Protein AF-W9QYZ2-F1 (afdb_monomer_lite)

Foldseek 3Di:
DPVVVVVVVVVVVVVVVVVLVLLCVVVVHDSVVCVVVVVPDDPVRVVVSVVVSCVVVVVVVDDDDPVRVVVVVVVVVVVVVVVVPDDDDDPDDDPVVCVVVVPDDDD

Structure (mmCIF, N/CA/C/O backbone):
data_AF-W9QYZ2-F1
#
_entry.id   AF-W9QYZ2-F1
#
loop_
_atom_site.group_PDB
_atom_site.id
_atom_site.type_symbol
_atom_site.label_atom_id
_atom_site.label_alt_id
_atom_site.label_comp_id
_atom_site.label_asym_id
_atom_site.label_entity_id
_atom_site.label_seq_id
_atom_site.pdbx_PDB_ins_code
_atom_site.Cartn_x
_atom_site.Cartn_y
_atom_site.Cartn_z
_atom_site.occupancy
_atom_site.B_iso_or_equiv
_atom_site.auth_seq_id
_atom_site.auth_comp_id
_atom_site.auth_asym_id
_atom_site.auth_atom_id
_atom_site.pdbx_PDB_model_num
ATOM 1 N N . MET A 1 1 ? 31.225 6.766 -5.931 1.00 51.69 1 MET A N 1
ATOM 2 C CA . MET A 1 1 ? 29.950 6.746 -5.178 1.00 51.69 1 MET A CA 1
ATOM 3 C C . MET A 1 1 ? 29.052 5.735 -5.871 1.00 51.69 1 MET A C 1
ATOM 5 O O . MET A 1 1 ? 29.032 5.736 -7.092 1.00 51.69 1 MET A O 1
ATOM 9 N N . ASN A 1 2 ? 28.439 4.798 -5.150 1.00 64.38 2 ASN A N 1
ATOM 10 C CA . ASN A 1 2 ? 27.747 3.664 -5.770 1.00 64.38 2 ASN A CA 1
ATOM 11 C C . ASN A 1 2 ? 26.336 4.098 -6.209 1.00 64.38 2 ASN A C 1
ATOM 13 O O . ASN A 1 2 ? 25.378 3.934 -5.458 1.00 64.38 2 ASN A O 1
ATOM 17 N N . THR A 1 3 ? 26.235 4.735 -7.380 1.00 74.62 3 THR A N 1
ATOM 18 C CA . THR A 1 3 ? 25.009 5.351 -7.929 1.00 74.62 3 THR A CA 1
ATOM 19 C C . THR A 1 3 ? 23.814 4.396 -7.905 1.00 74.62 3 THR A C 1
ATOM 21 O O . THR A 1 3 ? 22.721 4.791 -7.513 1.00 74.62 3 THR A O 1
ATOM 24 N N . LEU A 1 4 ? 24.051 3.107 -8.163 1.00 75.88 4 LEU A N 1
ATOM 25 C CA . LEU A 1 4 ? 23.030 2.057 -8.099 1.00 75.88 4 LEU A CA 1
ATOM 26 C C . LEU A 1 4 ? 22.399 1.900 -6.708 1.00 75.88 4 LEU A C 1
ATOM 28 O O . LEU A 1 4 ? 21.215 1.596 -6.600 1.00 75.88 4 LEU A O 1
ATOM 32 N N . LEU A 1 5 ? 23.166 2.090 -5.628 1.00 76.06 5 LEU A N 1
ATOM 33 C CA . LEU A 1 5 ? 22.624 2.035 -4.266 1.00 76.06 5 LEU A CA 1
ATOM 34 C C . LEU A 1 5 ? 21.745 3.252 -3.962 1.00 76.06 5 LEU A C 1
ATOM 36 O O . LEU A 1 5 ? 20.732 3.112 -3.281 1.00 76.06 5 LEU A O 1
ATOM 40 N N . VAL A 1 6 ? 22.115 4.426 -4.478 1.00 81.19 6 VAL A N 1
ATOM 41 C CA . VAL A 1 6 ? 21.352 5.668 -4.286 1.00 81.19 6 VAL A CA 1
ATOM 42 C C . VAL A 1 6 ? 20.022 5.594 -5.033 1.00 81.19 6 VAL A C 1
ATOM 44 O O . VAL A 1 6 ? 18.974 5.785 -4.423 1.00 81.19 6 VAL A O 1
ATOM 47 N N . GLU A 1 7 ? 20.051 5.217 -6.312 1.00 76.75 7 GLU A N 1
ATOM 48 C CA . GLU A 1 7 ? 18.848 5.054 -7.139 1.00 76.75 7 GLU A CA 1
ATOM 49 C C . GLU A 1 7 ? 17.904 3.990 -6.571 1.00 76.75 7 GLU A C 1
ATOM 51 O O . GLU A 1 7 ? 16.690 4.187 -6.513 1.00 76.75 7 GLU A O 1
ATOM 56 N N . ARG A 1 8 ? 18.459 2.868 -6.091 1.00 78.12 8 ARG A N 1
ATOM 57 C CA . ARG A 1 8 ? 17.679 1.825 -5.419 1.00 78.12 8 ARG A CA 1
ATOM 58 C C . ARG A 1 8 ? 16.975 2.370 -4.182 1.00 78.12 8 ARG A C 1
ATOM 60 O O . ARG A 1 8 ? 15.793 2.100 -3.999 1.00 78.12 8 ARG A O 1
ATOM 67 N N . ASN A 1 9 ? 17.684 3.106 -3.329 1.00 80.62 9 ASN A N 1
ATOM 68 C CA . ASN A 1 9 ? 17.096 3.662 -2.113 1.00 80.62 9 ASN A CA 1
ATOM 69 C C . ASN A 1 9 ? 15.987 4.665 -2.437 1.00 80.62 9 ASN A C 1
ATOM 71 O O . ASN A 1 9 ? 14.925 4.600 -1.826 1.00 80.62 9 ASN A O 1
ATOM 75 N N . GLU A 1 10 ? 16.192 5.528 -3.432 1.00 87.31 10 GLU A N 1
ATOM 76 C CA . GLU A 1 10 ? 15.172 6.478 -3.882 1.00 87.31 10 GLU A CA 1
ATOM 77 C C . GLU A 1 10 ? 13.929 5.766 -4.437 1.00 87.31 10 GLU A C 1
ATOM 79 O O . GLU A 1 10 ? 12.798 6.135 -4.114 1.00 87.31 10 GLU A O 1
ATOM 84 N N . ALA A 1 11 ? 14.118 4.709 -5.231 1.00 84.75 11 ALA A N 1
ATOM 85 C CA . ALA A 1 11 ? 13.015 3.887 -5.718 1.00 84.75 11 ALA A CA 1
ATOM 86 C C . ALA A 1 11 ? 12.254 3.217 -4.562 1.00 84.75 11 ALA A C 1
ATOM 88 O O . ALA A 1 11 ? 11.023 3.182 -4.571 1.00 84.75 11 ALA A O 1
ATOM 89 N N . MET A 1 12 ? 12.971 2.730 -3.545 1.00 85.25 12 MET A N 1
ATOM 90 C CA . MET A 1 12 ? 12.360 2.129 -2.361 1.00 85.25 12 MET A CA 1
ATOM 91 C C . MET A 1 12 ? 11.578 3.152 -1.526 1.00 85.25 12 MET A C 1
ATOM 93 O O . MET A 1 12 ? 10.481 2.821 -1.082 1.00 85.25 12 MET A O 1
ATOM 97 N N . GLU A 1 13 ? 12.069 4.382 -1.344 1.00 89.75 13 GLU A N 1
ATOM 98 C CA . GLU A 1 13 ? 11.296 5.438 -0.663 1.00 89.75 13 GLU A CA 1
ATOM 99 C C . GLU A 1 13 ? 10.001 5.753 -1.413 1.00 89.75 13 GLU A C 1
ATOM 101 O O . GLU A 1 13 ? 8.916 5.660 -0.843 1.00 89.75 13 GLU A O 1
ATOM 106 N N . LYS A 1 14 ? 10.085 5.988 -2.729 1.00 89.38 14 LYS A N 1
ATOM 107 C CA . LYS A 1 14 ? 8.896 6.239 -3.561 1.00 89.38 14 LYS A CA 1
ATOM 108 C C . LYS A 1 14 ? 7.901 5.080 -3.504 1.00 89.38 14 LYS A C 1
ATOM 110 O O . LYS A 1 14 ? 6.692 5.303 -3.532 1.00 89.38 14 LYS A O 1
ATOM 115 N N . SER A 1 15 ? 8.396 3.844 -3.416 1.00 88.06 15 SER A N 1
ATOM 116 C CA . SER A 1 15 ? 7.537 2.667 -3.266 1.00 88.06 15 SER A CA 1
ATOM 117 C C . SER A 1 15 ? 6.807 2.641 -1.918 1.00 88.06 15 SER A C 1
ATOM 119 O O . SER A 1 15 ? 5.623 2.316 -1.889 1.00 88.06 15 SER A O 1
ATOM 121 N N . ARG A 1 16 ? 7.467 3.041 -0.818 1.00 92.25 16 ARG A N 1
ATOM 122 C CA . ARG A 1 16 ? 6.844 3.147 0.512 1.00 92.25 16 ARG A CA 1
ATOM 123 C C . ARG A 1 16 ? 5.763 4.219 0.542 1.00 92.25 16 ARG A C 1
ATOM 125 O O . ARG A 1 16 ? 4.671 3.950 1.037 1.00 92.25 16 ARG A O 1
ATOM 132 N N . ASP A 1 17 ? 6.044 5.388 -0.027 1.00 93.19 17 ASP A N 1
ATOM 133 C CA . ASP A 1 17 ? 5.085 6.494 -0.100 1.00 93.19 17 ASP A CA 1
ATOM 134 C C . ASP A 1 17 ? 3.838 6.103 -0.900 1.00 93.19 17 ASP A C 1
ATOM 136 O O . ASP A 1 17 ? 2.709 6.349 -0.471 1.00 93.19 17 ASP A O 1
ATOM 140 N N . LEU A 1 18 ? 4.035 5.443 -2.047 1.00 91.19 18 LEU A N 1
ATOM 141 C CA . LEU A 1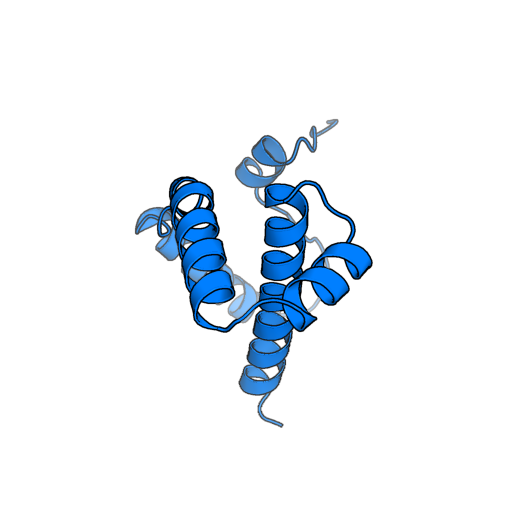 18 ? 2.938 4.940 -2.870 1.00 91.19 18 LEU A CA 1
ATOM 142 C C . LEU A 1 18 ? 2.097 3.918 -2.103 1.00 91.19 18 LEU A C 1
ATOM 144 O O . LEU A 1 18 ? 0.878 4.057 -2.065 1.00 91.19 18 LEU A O 1
ATOM 148 N N . LEU A 1 19 ? 2.732 2.931 -1.464 1.00 91.44 19 LEU A N 1
ATOM 149 C CA . LEU A 1 19 ? 2.030 1.914 -0.677 1.00 91.44 19 LEU A CA 1
ATOM 150 C C . LEU A 1 19 ? 1.204 2.538 0.450 1.00 91.44 19 LEU A C 1
ATOM 152 O O . LEU A 1 19 ? 0.043 2.178 0.633 1.00 91.44 19 LEU A O 1
ATOM 156 N N . PHE A 1 20 ? 1.772 3.501 1.179 1.00 95.06 20 PHE A N 1
ATOM 157 C CA . PHE A 1 20 ? 1.058 4.175 2.258 1.00 95.06 20 PHE A CA 1
ATOM 158 C C . PHE A 1 20 ? -0.140 4.981 1.738 1.00 95.06 20 PHE A C 1
ATOM 160 O O . PHE A 1 20 ? -1.211 4.951 2.345 1.00 95.06 20 PHE A O 1
ATOM 167 N N . ARG A 1 21 ? 0.001 5.654 0.590 1.00 94.75 21 ARG A N 1
ATOM 168 C CA . ARG A 1 21 ? -1.110 6.365 -0.055 1.00 94.75 21 ARG A CA 1
ATOM 169 C C . ARG A 1 21 ? -2.232 5.415 -0.473 1.00 94.75 21 ARG A C 1
ATOM 171 O O . ARG A 1 21 ? -3.395 5.725 -0.236 1.00 94.75 21 ARG A O 1
ATOM 178 N N . GLU A 1 22 ? -1.905 4.265 -1.057 1.00 93.44 22 GLU A N 1
ATOM 179 C CA . GLU A 1 22 ? -2.927 3.281 -1.434 1.00 93.44 22 GLU A CA 1
ATOM 180 C C . GLU A 1 22 ? -3.626 2.673 -0.213 1.00 93.44 22 GLU A C 1
ATOM 182 O O . GLU A 1 22 ? -4.835 2.459 -0.252 1.00 93.44 22 GLU A O 1
ATOM 187 N N . LEU A 1 23 ? -2.918 2.486 0.905 1.00 93.75 23 LEU A N 1
ATOM 188 C CA . LEU A 1 23 ? -3.544 2.087 2.168 1.00 93.75 23 LEU A CA 1
ATOM 189 C C . LEU A 1 23 ? -4.520 3.158 2.691 1.00 93.75 23 LEU A C 1
ATOM 191 O O . LEU A 1 23 ? -5.597 2.819 3.182 1.00 93.75 23 LEU A O 1
ATOM 195 N N . CYS A 1 24 ? -4.177 4.445 2.567 1.00 95.75 24 CYS A N 1
ATOM 196 C CA . CYS A 1 24 ? -5.081 5.546 2.923 1.00 95.75 24 CYS A CA 1
ATOM 197 C C . CYS A 1 24 ? -6.351 5.526 2.062 1.00 95.75 24 CYS A C 1
ATOM 199 O O . CYS A 1 24 ? -7.457 5.616 2.595 1.00 95.75 24 CYS A O 1
ATOM 201 N N . ASN A 1 25 ? -6.197 5.322 0.749 1.00 93.62 25 ASN A N 1
ATOM 202 C CA . ASN A 1 25 ? -7.316 5.184 -0.183 1.00 93.62 25 ASN A CA 1
ATOM 203 C C . ASN A 1 25 ? -8.202 3.980 0.169 1.00 93.62 25 ASN A C 1
ATOM 205 O O . ASN A 1 25 ? -9.421 4.117 0.238 1.00 93.62 25 ASN A O 1
ATOM 209 N N . TYR A 1 26 ? -7.593 2.819 0.437 1.00 94.19 26 TYR A N 1
ATOM 210 C CA . TYR A 1 26 ? -8.294 1.595 0.838 1.00 94.19 26 TYR A CA 1
ATOM 211 C C . TYR A 1 26 ? -9.150 1.809 2.092 1.00 94.19 26 TYR A C 1
ATOM 213 O O . TYR A 1 26 ? -10.291 1.362 2.159 1.00 94.19 26 TYR A O 1
ATOM 221 N N . LEU A 1 27 ? -8.624 2.552 3.068 1.00 95.38 27 LEU A N 1
ATOM 222 C CA . LEU A 1 27 ? -9.342 2.892 4.295 1.00 95.38 27 LEU A CA 1
ATOM 223 C C . LEU A 1 27 ? -10.315 4.066 4.142 1.00 95.38 27 LEU A C 1
ATOM 225 O O . LEU A 1 27 ? -11.124 4.279 5.041 1.00 95.38 27 LEU A O 1
ATOM 229 N N . SER A 1 28 ? -10.246 4.816 3.037 1.00 96.88 28 SER A N 1
ATOM 230 C CA . SER A 1 28 ? -10.960 6.086 2.844 1.00 96.88 28 SER A CA 1
ATOM 231 C C . SER A 1 28 ? -10.706 7.084 3.983 1.00 96.88 28 SER A C 1
ATOM 233 O O . SER A 1 28 ? -11.632 7.711 4.493 1.00 96.88 28 SER A O 1
ATOM 235 N N . MET A 1 29 ? -9.445 7.196 4.408 1.00 97.31 29 MET A N 1
ATOM 236 C CA . MET A 1 29 ? -9.013 8.042 5.525 1.00 97.31 29 MET A CA 1
ATOM 237 C C . MET A 1 29 ? -7.837 8.926 5.113 1.00 97.31 29 MET A C 1
ATOM 239 O O . MET A 1 29 ? -7.005 8.533 4.294 1.00 97.31 29 MET A O 1
ATOM 243 N N . GLU A 1 30 ? -7.727 10.095 5.737 1.00 96.81 30 GLU A N 1
ATOM 244 C CA . GLU A 1 30 ? -6.579 10.980 5.540 1.00 96.81 30 GLU A CA 1
ATOM 245 C C . GLU A 1 30 ? -5.313 10.413 6.201 1.00 96.81 30 GLU A C 1
ATOM 247 O O . GLU A 1 30 ? -5.367 9.700 7.209 1.00 96.81 30 GLU A O 1
ATOM 252 N N . ALA A 1 31 ? -4.142 10.780 5.674 1.00 96.00 31 ALA A N 1
ATOM 253 C CA . ALA A 1 31 ? -2.852 10.244 6.119 1.00 96.00 31 ALA A CA 1
ATOM 254 C C . ALA A 1 31 ? -2.624 10.366 7.640 1.00 96.00 31 ALA A C 1
ATOM 256 O O . ALA A 1 31 ? -2.116 9.440 8.276 1.00 96.00 31 ALA A O 1
ATOM 257 N N . GLU A 1 32 ? -3.006 11.495 8.242 1.00 97.06 32 GLU A N 1
ATOM 258 C CA . GLU A 1 32 ? -2.863 11.716 9.687 1.00 97.06 32 GLU A CA 1
ATOM 259 C C . GLU A 1 32 ? -3.823 10.855 10.518 1.00 97.06 32 GLU A C 1
ATOM 261 O O . GLU A 1 32 ? -3.463 10.376 11.597 1.00 97.06 32 GLU A O 1
ATOM 266 N N . GLU A 1 33 ? -5.024 10.589 10.012 1.00 97.12 33 GLU A N 1
ATOM 267 C CA . GLU A 1 33 ? -5.986 9.718 10.684 1.00 97.12 33 GLU A CA 1
ATOM 268 C C . GLU A 1 33 ? -5.511 8.266 10.667 1.00 97.12 33 GLU A C 1
ATOM 270 O O . GLU A 1 33 ? -5.543 7.599 11.705 1.00 97.12 33 GLU A O 1
ATOM 275 N N . VAL A 1 34 ? -4.988 7.802 9.526 1.00 97.06 34 VAL A N 1
ATOM 276 C CA . VAL A 1 34 ? -4.390 6.466 9.395 1.00 97.06 34 VAL A CA 1
ATOM 277 C C . VAL A 1 34 ? -3.206 6.316 10.346 1.00 97.06 34 VAL A C 1
ATOM 279 O O . VAL A 1 34 ? -3.146 5.328 11.075 1.00 97.06 34 VAL A O 1
ATOM 282 N N . LYS A 1 35 ? -2.304 7.305 10.430 1.00 97.06 35 LYS A N 1
ATOM 283 C CA . LYS A 1 35 ? -1.183 7.287 11.391 1.00 97.06 35 LYS A CA 1
ATOM 284 C C . LYS A 1 35 ? -1.670 7.174 12.835 1.00 97.06 35 LYS A C 1
ATOM 286 O O . LYS A 1 35 ? -1.119 6.395 13.613 1.00 97.06 35 LYS A O 1
ATOM 291 N N . ASN A 1 36 ? -2.688 7.947 13.205 1.00 97.44 36 ASN A N 1
ATOM 292 C CA . ASN A 1 36 ? -3.237 7.936 14.559 1.00 97.44 36 ASN A CA 1
ATOM 293 C C . ASN A 1 36 ? -3.956 6.624 14.884 1.00 97.44 36 ASN A C 1
ATOM 295 O O . ASN A 1 36 ? -3.829 6.130 16.004 1.00 97.44 36 ASN A O 1
ATOM 299 N N . LYS A 1 37 ? -4.683 6.052 13.919 1.00 96.19 37 LYS A N 1
ATOM 300 C CA . LYS A 1 37 ? -5.332 4.743 14.038 1.00 96.19 37 LYS A CA 1
ATOM 301 C C . LYS A 1 37 ? -4.289 3.634 14.179 1.00 96.19 37 LYS A C 1
ATOM 303 O O . LYS A 1 37 ? -4.344 2.876 15.138 1.00 96.19 37 LYS A O 1
ATOM 308 N N . TRP A 1 38 ? -3.285 3.616 13.304 1.00 96.94 38 TRP A N 1
ATOM 309 C CA . TRP A 1 38 ? -2.207 2.625 13.293 1.00 96.94 38 TRP A CA 1
ATOM 310 C C . TRP A 1 38 ? -1.430 2.573 14.611 1.00 96.94 38 TRP A C 1
ATOM 312 O O . TRP A 1 38 ? -1.117 1.496 15.107 1.00 96.94 38 TRP A O 1
ATOM 322 N N . LYS A 1 39 ? -1.144 3.732 15.220 1.00 96.94 39 LYS A N 1
ATOM 323 C CA . LYS A 1 39 ? -0.461 3.808 16.526 1.00 96.94 39 LYS A CA 1
ATOM 324 C C . LYS A 1 39 ? -1.266 3.206 17.681 1.00 96.94 39 LYS A C 1
ATOM 326 O O . LYS A 1 39 ? -0.668 2.853 18.690 1.00 96.94 39 LYS A O 1
ATOM 331 N N . LYS A 1 40 ? -2.594 3.157 17.559 1.00 97.38 40 LYS A N 1
ATOM 332 C CA . LYS A 1 40 ? -3.503 2.632 18.588 1.00 97.38 40 LYS A CA 1
ATOM 333 C C . LYS A 1 40 ? -3.831 1.152 18.393 1.00 97.38 40 LYS A C 1
ATOM 335 O O . LYS A 1 40 ? -4.354 0.555 19.322 1.00 97.38 40 LYS A O 1
ATOM 340 N N . MET A 1 41 ? -3.557 0.607 17.209 1.00 96.75 41 MET A N 1
ATOM 341 C CA . MET A 1 41 ? -3.800 -0.795 16.884 1.00 96.75 41 MET A CA 1
ATOM 342 C C . MET A 1 41 ? -2.767 -1.706 17.539 1.00 96.75 41 MET A C 1
ATOM 344 O O . MET A 1 41 ? -1.570 -1.383 17.577 1.00 96.75 41 MET A O 1
ATOM 348 N N . GLU A 1 42 ? -3.231 -2.869 17.975 1.00 97.62 42 GLU A N 1
ATOM 349 C CA . GLU A 1 42 ? -2.359 -3.985 18.341 1.00 97.62 42 GLU A CA 1
ATOM 350 C C . GLU A 1 42 ? -1.723 -4.600 17.084 1.00 97.62 42 GLU A C 1
ATOM 352 O O . GLU A 1 42 ? -2.140 -4.332 15.951 1.00 97.62 42 GLU A O 1
ATOM 357 N N . ASP A 1 43 ? -0.658 -5.381 17.252 1.00 96.50 43 ASP A N 1
ATOM 358 C CA . ASP A 1 43 ? 0.094 -5.903 16.107 1.00 96.50 43 ASP A CA 1
ATOM 359 C C . ASP A 1 43 ? -0.714 -6.933 15.305 1.00 96.50 43 ASP A C 1
ATOM 361 O O . ASP A 1 43 ? -0.650 -6.943 14.075 1.00 96.50 43 ASP A O 1
ATOM 365 N N . GLU A 1 44 ? -1.560 -7.716 15.969 1.00 96.94 44 GLU A N 1
ATOM 366 C CA . GLU A 1 44 ? -2.501 -8.641 15.339 1.00 96.94 44 GLU A CA 1
ATOM 367 C C . GLU A 1 44 ? -3.533 -7.896 14.480 1.00 96.94 44 GLU A C 1
ATOM 369 O O . GLU A 1 44 ? -3.793 -8.285 13.340 1.00 96.94 44 GLU A O 1
ATOM 374 N 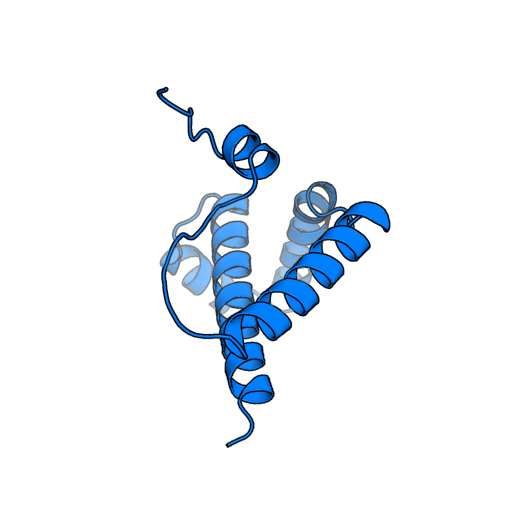N . GLU A 1 45 ? -4.082 -6.784 14.978 1.00 96.62 45 GLU A N 1
ATOM 375 C CA . GLU A 1 45 ? -5.033 -5.956 14.225 1.00 96.62 45 GLU A CA 1
ATOM 376 C C . GLU A 1 45 ? -4.382 -5.335 12.985 1.00 96.62 45 GLU A C 1
ATOM 378 O O . GLU A 1 45 ? -4.990 -5.296 11.910 1.00 96.62 45 GLU A O 1
ATOM 383 N N . LYS A 1 46 ? -3.127 -4.876 13.110 1.00 97.19 46 LYS A N 1
ATOM 384 C CA . LYS A 1 46 ? -2.343 -4.387 11.965 1.00 97.19 46 LYS A CA 1
ATOM 385 C C . LYS A 1 46 ? -2.144 -5.488 10.935 1.00 97.19 46 LYS A C 1
ATOM 387 O O . LYS A 1 46 ? -2.262 -5.217 9.742 1.00 97.19 46 LYS A O 1
ATOM 392 N N . TRP A 1 47 ? -1.847 -6.708 11.379 1.00 96.94 47 TRP A N 1
ATOM 393 C CA . TRP A 1 47 ? -1.621 -7.835 10.482 1.00 96.94 47 TRP A CA 1
ATOM 394 C C . TRP A 1 47 ? -2.876 -8.170 9.674 1.00 96.94 47 TRP A C 1
ATOM 396 O O . TRP A 1 47 ? -2.819 -8.198 8.446 1.00 96.94 47 TRP A O 1
ATOM 406 N N . VAL A 1 48 ? -4.026 -8.295 10.342 1.00 96.81 48 VAL A N 1
ATOM 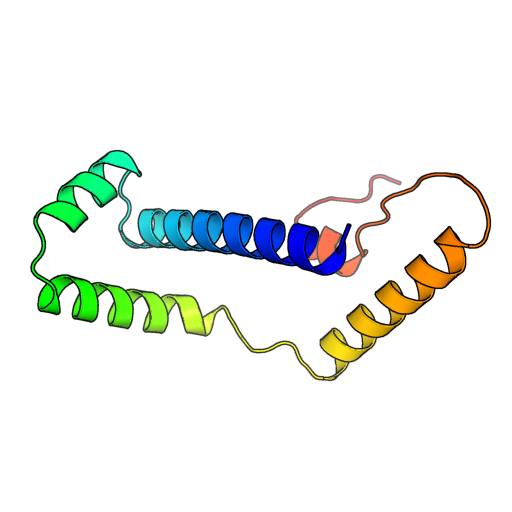407 C CA . VAL A 1 48 ? -5.324 -8.538 9.687 1.00 96.81 48 VAL A CA 1
ATOM 408 C C . VAL A 1 48 ? -5.661 -7.429 8.684 1.00 96.81 48 VAL A C 1
ATOM 410 O O . VAL A 1 48 ? -6.110 -7.707 7.571 1.00 96.81 48 VAL A O 1
ATOM 413 N N . LEU A 1 49 ? -5.415 -6.164 9.045 1.00 95.94 49 LEU A N 1
ATOM 414 C CA . LEU A 1 49 ? -5.620 -5.032 8.141 1.00 95.94 49 LEU A CA 1
ATOM 415 C C . LEU A 1 49 ? -4.742 -5.138 6.885 1.00 95.94 49 LEU A C 1
ATOM 417 O O . LEU A 1 49 ? -5.232 -4.927 5.774 1.00 95.94 49 LEU A O 1
ATOM 421 N N . VAL A 1 50 ? -3.454 -5.441 7.056 1.00 94.31 50 VAL A N 1
ATOM 422 C CA . VAL A 1 50 ? -2.505 -5.558 5.943 1.00 94.31 50 VAL A CA 1
ATOM 423 C C . VAL A 1 50 ? -2.855 -6.742 5.046 1.00 94.31 50 VAL A C 1
ATOM 425 O O . VAL A 1 50 ? -2.792 -6.597 3.829 1.00 94.31 50 VAL A O 1
ATOM 428 N N . GLU A 1 51 ? -3.266 -7.881 5.605 1.00 93.50 51 GLU A N 1
ATOM 429 C CA . GLU A 1 51 ? -3.704 -9.039 4.817 1.00 93.50 51 GLU A CA 1
ATOM 430 C C . GLU A 1 51 ? -4.918 -8.705 3.942 1.00 93.50 51 GLU A C 1
ATOM 432 O O . GLU A 1 51 ? -4.899 -8.989 2.743 1.00 93.50 51 GLU A O 1
ATOM 437 N N . GLY A 1 52 ? -5.933 -8.036 4.502 1.00 93.31 52 GLY A N 1
ATOM 438 C CA . GLY A 1 52 ? -7.094 -7.574 3.734 1.00 93.31 52 GLY A CA 1
ATOM 439 C C . GLY A 1 52 ? -6.706 -6.589 2.628 1.00 93.31 52 GLY A C 1
ATOM 440 O O . GLY A 1 52 ? -7.069 -6.775 1.468 1.00 93.31 52 GLY A O 1
ATOM 441 N N . PHE A 1 53 ? -5.880 -5.594 2.964 1.00 93.62 53 PHE A N 1
ATOM 442 C CA . PHE A 1 53 ? -5.363 -4.632 1.992 1.00 93.62 53 PHE A CA 1
ATOM 443 C C . PHE A 1 53 ? -4.600 -5.314 0.846 1.00 93.62 53 PHE A C 1
ATOM 445 O O . PHE A 1 53 ? -4.859 -5.022 -0.319 1.00 93.62 53 PHE A O 1
ATOM 452 N N . VAL A 1 54 ? -3.676 -6.232 1.147 1.00 90.31 54 VAL A N 1
ATOM 453 C CA . VAL A 1 54 ? -2.871 -6.932 0.131 1.00 90.31 54 VAL A CA 1
ATOM 454 C C . VAL A 1 54 ? -3.731 -7.857 -0.723 1.00 90.31 54 VAL A C 1
ATOM 456 O O . VAL A 1 54 ? -3.493 -7.940 -1.927 1.00 90.31 54 VAL A O 1
ATOM 459 N N . SER A 1 55 ? -4.726 -8.525 -0.138 1.00 88.75 55 SER A N 1
ATOM 460 C CA . SER A 1 55 ? -5.664 -9.372 -0.879 1.00 88.75 55 SER A CA 1
ATOM 461 C C . SER A 1 55 ? -6.400 -8.572 -1.956 1.00 88.75 55 SER A C 1
ATOM 463 O O . SER A 1 55 ? -6.412 -8.973 -3.118 1.00 88.75 55 SER A O 1
ATOM 465 N N . ASP A 1 56 ? -6.942 -7.407 -1.603 1.00 87.50 56 ASP A N 1
ATOM 466 C CA . ASP A 1 56 ? -7.740 -6.594 -2.527 1.00 87.50 56 ASP A CA 1
ATOM 467 C C . ASP A 1 56 ? -6.864 -5.801 -3.509 1.00 87.50 56 ASP A C 1
ATOM 469 O O . ASP A 1 56 ? -7.151 -5.712 -4.707 1.00 87.50 56 ASP A O 1
ATOM 473 N N . TRP A 1 57 ? -5.755 -5.242 -3.022 1.00 84.94 57 TRP A N 1
ATOM 474 C CA . TRP A 1 57 ? -4.833 -4.452 -3.835 1.00 84.94 57 TRP A CA 1
ATOM 475 C C . TRP A 1 57 ? -4.004 -5.327 -4.785 1.00 84.94 57 TRP A C 1
ATOM 477 O O . TRP A 1 57 ? -3.791 -4.967 -5.946 1.00 84.94 57 TRP A O 1
ATOM 487 N N . GLY A 1 58 ? -3.587 -6.511 -4.328 1.00 77.50 58 GLY A N 1
ATOM 488 C CA . GLY A 1 58 ? -2.748 -7.454 -5.067 1.00 77.50 58 GLY A CA 1
ATOM 489 C C . GLY A 1 58 ? -3.401 -8.014 -6.330 1.00 77.50 58 GLY A C 1
ATOM 490 O O . GLY A 1 58 ? -2.695 -8.310 -7.291 1.00 77.50 58 GLY A O 1
ATOM 491 N N . VAL A 1 59 ? -4.738 -8.065 -6.400 1.00 74.00 59 VAL A N 1
ATOM 492 C CA . VAL A 1 59 ? -5.468 -8.435 -7.631 1.00 74.00 59 VAL A CA 1
ATOM 493 C C . VAL A 1 59 ? -5.148 -7.477 -8.782 1.00 74.00 59 VAL A C 1
ATOM 495 O O . VAL A 1 59 ? -5.060 -7.889 -9.938 1.00 74.00 59 VAL A O 1
ATOM 498 N N . ASN A 1 60 ? -4.910 -6.199 -8.486 1.00 70.25 60 ASN A N 1
ATOM 499 C CA . ASN A 1 60 ? -4.540 -5.209 -9.497 1.00 70.25 60 ASN A CA 1
ATOM 500 C C . ASN A 1 60 ? -3.044 -5.243 -9.837 1.00 70.25 60 ASN A C 1
ATOM 502 O O . ASN A 1 60 ? -2.620 -4.656 -10.834 1.00 70.25 60 ASN A O 1
ATOM 506 N N . PHE A 1 61 ? -2.244 -5.959 -9.046 1.00 68.94 61 PHE A N 1
ATOM 507 C CA . PHE A 1 61 ? -0.798 -6.044 -9.187 1.00 68.94 61 PHE A CA 1
ATOM 508 C C . PHE A 1 61 ? -0.383 -7.415 -9.728 1.00 68.94 61 PHE A C 1
ATOM 510 O O . PHE A 1 61 ? 0.235 -8.238 -9.053 1.00 68.94 61 PHE A O 1
ATOM 517 N N . HIS A 1 62 ? -0.715 -7.666 -10.994 1.00 61.69 62 HIS A N 1
ATOM 518 C CA . HIS A 1 62 ? -0.200 -8.845 -11.681 1.00 61.69 62 HIS A CA 1
ATOM 519 C C . HIS A 1 62 ? 1.307 -8.675 -11.929 1.00 61.69 62 HIS A C 1
ATOM 521 O O . HIS A 1 62 ? 1.721 -7.623 -12.433 1.00 61.69 62 HIS A O 1
ATOM 527 N N . PRO A 1 63 ? 2.139 -9.692 -11.634 1.00 67.81 63 PRO A N 1
ATOM 528 C CA . PRO A 1 63 ? 3.537 -9.687 -12.038 1.00 67.81 63 PRO A CA 1
ATOM 529 C C . PRO A 1 63 ? 3.651 -9.345 -13.524 1.00 67.81 63 PRO A C 1
ATOM 531 O O . PRO A 1 63 ? 2.861 -9.825 -14.343 1.00 67.81 63 PRO A O 1
ATOM 534 N N . LEU A 1 64 ? 4.625 -8.504 -13.880 1.00 69.62 64 LEU A N 1
ATOM 535 C CA . LEU A 1 64 ? 4.839 -8.117 -15.271 1.00 69.62 64 LEU A CA 1
ATOM 536 C C . LEU A 1 64 ? 4.971 -9.365 -16.150 1.00 69.62 64 LEU A C 1
ATOM 538 O O . LEU A 1 64 ? 5.724 -10.288 -15.836 1.00 69.62 64 LEU A O 1
ATOM 542 N N . SER A 1 65 ? 4.268 -9.373 -17.284 1.00 77.00 65 SER A N 1
ATOM 543 C CA . SER A 1 65 ? 4.421 -10.448 -18.263 1.00 77.00 65 SER A CA 1
ATOM 544 C C . SER A 1 65 ? 5.874 -10.526 -18.746 1.00 77.00 65 SER A C 1
ATOM 546 O O . SER A 1 65 ? 6.558 -9.503 -18.841 1.00 77.00 65 SER A O 1
ATOM 548 N N . ALA A 1 66 ? 6.334 -11.717 -19.142 1.00 81.00 66 ALA A N 1
ATOM 549 C CA . ALA A 1 66 ? 7.675 -11.892 -19.712 1.00 81.00 66 ALA A CA 1
ATOM 550 C C . ALA A 1 66 ? 7.947 -10.926 -20.885 1.00 81.00 66 ALA A C 1
ATOM 552 O O . ALA A 1 66 ? 9.069 -10.453 -21.063 1.00 81.00 66 ALA A O 1
ATOM 553 N N . ARG A 1 67 ? 6.904 -10.575 -21.651 1.00 76.31 67 ARG A N 1
ATOM 554 C CA . ARG A 1 67 ? 6.975 -9.573 -22.721 1.00 76.31 67 ARG A CA 1
ATOM 555 C C . ARG A 1 67 ? 7.255 -8.170 -22.181 1.00 76.31 67 ARG A C 1
ATOM 557 O O . ARG A 1 67 ? 8.180 -7.524 -22.659 1.00 76.31 67 ARG A O 1
ATOM 564 N N . SER A 1 68 ? 6.491 -7.716 -21.190 1.00 72.31 68 SER A N 1
ATOM 565 C CA . SER A 1 68 ? 6.670 -6.393 -20.576 1.00 72.31 68 SER A CA 1
ATOM 566 C C . SER A 1 68 ? 8.042 -6.261 -19.913 1.00 72.31 68 SER A C 1
ATOM 568 O O . SER A 1 68 ? 8.700 -5.234 -20.054 1.00 72.31 68 SER A O 1
ATOM 570 N N . VAL A 1 69 ? 8.509 -7.324 -19.249 1.00 82.06 69 VAL A N 1
ATOM 571 C CA . VAL A 1 69 ? 9.859 -7.380 -18.667 1.00 82.06 69 VAL A CA 1
ATOM 572 C C . VAL A 1 69 ? 10.925 -7.250 -19.756 1.00 82.06 69 VAL A C 1
ATOM 574 O O . VAL A 1 69 ? 11.827 -6.424 -19.631 1.00 82.06 69 VAL A O 1
ATOM 577 N N . LYS A 1 70 ? 10.806 -8.009 -20.855 1.00 82.50 70 LYS A N 1
ATOM 578 C CA . LYS A 1 70 ? 11.730 -7.919 -21.995 1.00 82.50 70 LYS A CA 1
ATOM 579 C C . LYS A 1 70 ? 11.786 -6.501 -22.572 1.00 82.50 70 LYS A C 1
ATOM 581 O O . LYS A 1 70 ? 12.879 -5.982 -22.779 1.00 82.50 70 LYS A O 1
ATOM 586 N N . GLU A 1 71 ? 10.634 -5.877 -22.812 1.00 78.69 71 GLU A N 1
ATOM 587 C CA . GLU A 1 71 ? 10.554 -4.526 -23.386 1.00 78.69 71 GLU A CA 1
ATOM 588 C C . GLU A 1 71 ? 11.222 -3.479 -22.475 1.00 78.69 71 GLU A C 1
ATOM 590 O O . GLU A 1 71 ? 11.985 -2.645 -22.961 1.00 78.69 71 GLU A O 1
ATOM 595 N N . LEU A 1 72 ? 11.014 -3.553 -21.155 1.00 79.81 72 LEU A N 1
ATOM 596 C CA . LEU A 1 72 ? 11.667 -2.657 -20.191 1.00 79.81 72 LEU A CA 1
ATOM 597 C C . LEU A 1 72 ? 13.191 -2.824 -20.170 1.00 79.81 72 LEU A C 1
ATOM 599 O O . LEU A 1 72 ? 13.918 -1.830 -20.153 1.00 79.81 72 LEU A O 1
ATOM 603 N N . ILE A 1 73 ? 13.680 -4.068 -20.206 1.00 85.75 73 ILE A N 1
ATOM 604 C CA . ILE A 1 73 ? 15.120 -4.355 -20.258 1.00 85.75 73 ILE A CA 1
ATOM 605 C C . ILE A 1 73 ? 15.732 -3.765 -21.533 1.00 85.75 73 ILE A C 1
ATOM 607 O O . ILE A 1 73 ? 16.760 -3.095 -21.465 1.00 85.75 73 ILE A O 1
ATOM 611 N N . GLN A 1 74 ? 15.089 -3.957 -22.688 1.00 88.44 74 GLN A N 1
ATOM 612 C CA . GLN A 1 74 ? 15.584 -3.426 -23.961 1.00 88.44 74 GLN A CA 1
ATOM 613 C C . GLN A 1 74 ? 15.708 -1.898 -23.940 1.00 88.44 74 GLN A C 1
ATOM 615 O O . GLN A 1 74 ? 16.723 -1.362 -24.375 1.00 88.44 74 GLN A O 1
ATOM 620 N N . GLN A 1 75 ? 14.730 -1.194 -23.370 1.00 74.12 75 GLN A N 1
ATOM 621 C CA . GLN A 1 75 ? 14.785 0.266 -23.244 1.00 74.12 75 GLN A CA 1
ATOM 622 C C . GLN A 1 75 ? 15.900 0.744 -22.319 1.00 74.12 75 GLN A C 1
ATOM 624 O O . GLN A 1 75 ? 16.469 1.807 -22.549 1.00 74.12 75 GLN A O 1
ATOM 629 N N . HIS A 1 76 ? 16.171 0.005 -21.243 1.00 79.31 76 HIS A N 1
ATOM 630 C CA . HIS A 1 76 ? 17.250 0.348 -20.327 1.00 79.31 76 HIS A CA 1
ATOM 631 C C . HIS A 1 76 ? 18.606 0.243 -21.028 1.00 79.31 76 HIS A C 1
ATOM 633 O O . HIS A 1 76 ? 19.396 1.180 -20.961 1.00 79.31 76 HIS A O 1
ATOM 639 N N . LEU A 1 77 ? 18.831 -0.854 -21.756 1.00 82.94 77 LEU A N 1
ATOM 640 C CA . LEU A 1 77 ? 20.049 -1.058 -22.542 1.00 82.94 77 LEU A CA 1
ATOM 641 C C . LEU A 1 77 ? 20.199 0.005 -23.638 1.00 82.94 77 LEU A C 1
ATOM 643 O O . LEU A 1 77 ? 21.282 0.552 -23.819 1.00 82.94 77 LEU A O 1
ATOM 647 N N . GLN A 1 78 ? 19.104 0.355 -24.315 1.00 77.88 78 GLN A N 1
ATOM 648 C CA . GLN A 1 78 ? 19.108 1.401 -25.333 1.00 77.88 78 GLN A CA 1
ATOM 649 C C . GLN A 1 78 ? 19.422 2.787 -24.745 1.00 77.88 78 GLN A C 1
ATOM 651 O O . GLN A 1 78 ? 20.272 3.493 -25.277 1.00 77.88 78 GLN A O 1
ATOM 656 N N . ARG A 1 79 ? 18.829 3.147 -23.597 1.00 67.25 79 ARG A N 1
ATOM 657 C CA . ARG A 1 79 ? 19.157 4.395 -22.884 1.00 67.25 79 ARG A CA 1
ATOM 658 C C . ARG A 1 79 ? 20.611 4.448 -22.422 1.00 67.25 79 ARG A C 1
ATOM 660 O O . ARG A 1 79 ? 21.201 5.521 -22.435 1.00 67.25 79 ARG A O 1
ATOM 667 N N . GLN A 1 80 ? 21.193 3.329 -21.992 1.00 65.50 80 GLN A N 1
ATOM 668 C CA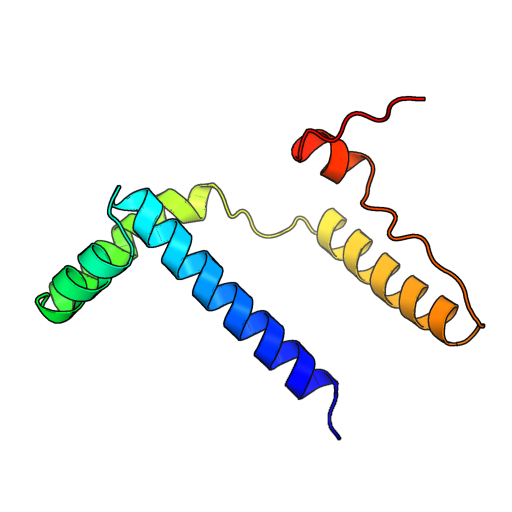 . GLN A 1 80 ? 22.619 3.290 -21.655 1.00 65.50 80 GLN A CA 1
ATOM 669 C C . GLN A 1 80 ? 23.490 3.565 -22.884 1.00 65.50 80 GLN A C 1
ATOM 671 O O . GLN A 1 80 ? 24.417 4.360 -22.798 1.00 65.50 80 GLN A O 1
ATOM 676 N N . GLN A 1 81 ? 23.143 2.984 -24.033 1.00 65.81 81 GLN A N 1
ATOM 677 C CA . GLN A 1 81 ? 23.885 3.176 -25.278 1.00 65.81 81 GLN A CA 1
ATOM 678 C C . GLN A 1 81 ? 23.763 4.605 -25.844 1.00 65.81 81 GLN A C 1
ATOM 680 O O . GLN A 1 81 ? 24.724 5.133 -26.398 1.00 65.81 81 GLN A O 1
ATOM 685 N N . GLU A 1 82 ? 22.605 5.247 -25.674 1.00 55.16 82 GLU A N 1
ATOM 686 C CA . GLU A 1 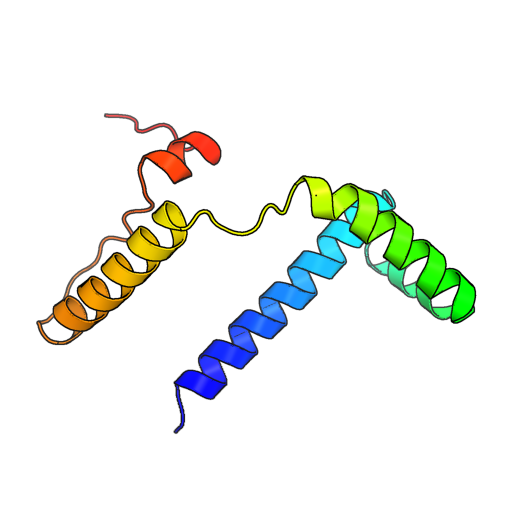82 ? 22.367 6.645 -26.062 1.00 55.16 82 GLU A CA 1
ATOM 687 C C . GLU A 1 82 ? 23.075 7.643 -25.124 1.00 55.16 82 GLU A C 1
ATOM 689 O O . GLU A 1 82 ? 23.570 8.668 -25.582 1.00 55.16 82 GLU A O 1
ATOM 694 N N . ASN A 1 83 ? 23.213 7.336 -23.828 1.00 52.09 83 ASN A N 1
ATOM 695 C CA . ASN A 1 83 ? 23.940 8.193 -22.878 1.00 52.09 83 ASN A CA 1
ATOM 696 C C . ASN A 1 83 ? 25.465 8.213 -23.099 1.00 52.09 83 ASN A C 1
ATOM 698 O O . ASN A 1 83 ? 26.112 9.185 -22.711 1.00 52.09 83 ASN A O 1
ATOM 702 N N . ASP A 1 84 ? 26.033 7.194 -23.750 1.00 54.28 84 ASP A N 1
ATOM 703 C CA . ASP A 1 84 ? 27.439 7.193 -24.188 1.00 54.28 84 ASP A CA 1
ATOM 704 C C . ASP A 1 84 ? 27.666 8.048 -25.455 1.00 54.28 84 ASP A C 1
ATOM 706 O O . ASP A 1 84 ? 28.807 8.293 -25.847 1.00 54.28 84 ASP A O 1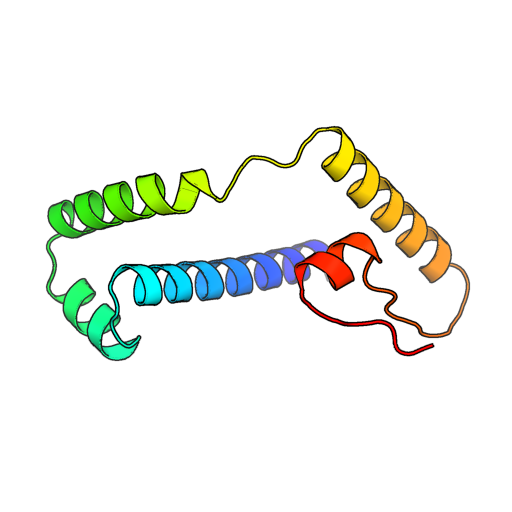
ATOM 710 N N . SER A 1 85 ? 26.592 8.527 -26.097 1.00 50.53 85 SER A N 1
ATOM 711 C CA . SER A 1 85 ? 26.618 9.271 -27.363 1.00 50.53 85 SER A CA 1
ATOM 712 C C . SER A 1 85 ? 25.802 10.572 -27.266 1.00 50.53 85 SER A C 1
ATOM 714 O O . SER A 1 85 ? 24.760 10.691 -27.888 1.00 50.53 85 SER A O 1
ATOM 716 N N . SER A 1 86 ? 26.284 11.534 -26.473 1.00 43.28 86 SER A N 1
ATOM 717 C CA . SER A 1 86 ? 25.984 12.985 -26.512 1.00 43.28 86 SER A CA 1
ATOM 718 C C . SER A 1 86 ? 24.532 13.475 -26.759 1.00 43.28 86 SER A C 1
ATOM 720 O O . SER A 1 86 ? 24.016 13.405 -27.864 1.00 43.28 86 SER A O 1
ATOM 722 N N . GLU A 1 87 ? 23.976 14.144 -25.735 1.00 53.50 87 GLU A N 1
ATOM 723 C CA . GLU A 1 87 ? 22.999 15.261 -25.757 1.00 53.50 87 GLU A CA 1
ATOM 724 C C . GLU A 1 87 ? 21.797 15.239 -26.742 1.00 53.50 87 GLU A C 1
ATOM 726 O O . GLU A 1 87 ? 21.921 15.475 -27.937 1.00 53.50 87 GLU A O 1
ATOM 731 N N . VAL A 1 88 ? 20.582 15.115 -26.184 1.00 44.94 88 VAL A N 1
ATOM 732 C CA . VAL A 1 88 ? 19.475 16.110 -26.139 1.00 44.94 88 VAL A CA 1
ATOM 733 C C . VAL A 1 88 ? 18.120 15.379 -26.057 1.00 44.94 88 VAL A C 1
ATOM 735 O O . VAL A 1 88 ? 17.721 14.634 -26.943 1.00 44.94 88 VAL A O 1
ATOM 738 N N . SER A 1 89 ? 17.421 15.654 -24.951 1.00 54.72 89 SER A N 1
ATOM 739 C CA . SER A 1 89 ? 15.975 15.615 -24.682 1.00 54.72 89 SER A CA 1
ATOM 740 C C . SER A 1 89 ? 15.032 14.977 -25.710 1.00 54.72 89 SER A C 1
ATOM 742 O O . SER A 1 89 ? 14.880 15.499 -26.800 1.00 54.72 89 SER A O 1
ATOM 744 N N . HIS A 1 90 ? 14.241 13.990 -25.270 1.00 46.78 90 HIS A N 1
ATOM 745 C CA . HIS A 1 90 ? 12.766 14.048 -25.220 1.00 46.78 90 HIS A CA 1
ATOM 746 C C . HIS A 1 90 ? 12.249 12.817 -24.450 1.00 46.78 90 HIS A C 1
ATOM 748 O O . HIS A 1 90 ? 12.359 11.683 -24.914 1.00 46.78 90 HIS A O 1
ATOM 754 N N . SER A 1 91 ? 11.667 13.026 -23.263 1.00 54.16 91 SER A N 1
ATOM 755 C CA . SER A 1 91 ? 11.013 11.981 -22.462 1.00 54.16 91 SER A CA 1
ATOM 756 C C . SER A 1 91 ? 9.750 11.475 -23.167 1.00 54.16 91 SER A C 1
ATOM 758 O O . SER A 1 91 ? 8.619 11.897 -22.920 1.00 54.16 91 SER A O 1
ATOM 760 N N . SER A 1 92 ? 9.937 10.548 -24.099 1.00 54.53 92 SER A N 1
ATOM 761 C CA . SER A 1 92 ? 8.855 9.892 -24.817 1.00 54.53 92 SER A CA 1
ATOM 762 C C . SER A 1 92 ? 8.279 8.766 -23.955 1.00 54.53 92 SER A C 1
ATOM 764 O O . SER A 1 92 ? 8.652 7.602 -24.053 1.00 54.53 92 SER A O 1
ATOM 766 N N . LEU A 1 93 ? 7.328 9.113 -23.082 1.00 56.94 93 LEU A N 1
ATOM 767 C CA . LEU A 1 93 ? 6.433 8.115 -22.491 1.00 56.94 93 LEU A CA 1
ATOM 768 C C . LEU A 1 93 ? 5.779 7.285 -23.611 1.00 56.94 93 LEU A C 1
ATOM 770 O O . LEU A 1 93 ? 5.314 7.844 -24.612 1.00 56.94 93 LEU A O 1
ATOM 774 N N . PHE A 1 94 ? 5.737 5.961 -23.427 1.00 62.12 94 PHE A N 1
ATOM 775 C CA . PHE A 1 94 ? 5.202 5.007 -24.404 1.00 62.12 94 PHE A CA 1
ATOM 776 C C . PHE A 1 94 ? 3.777 5.375 -24.848 1.00 62.12 94 PHE A C 1
ATOM 778 O O . PHE A 1 94 ? 2.956 5.719 -23.994 1.00 62.12 94 PHE A O 1
ATOM 785 N N . PRO A 1 95 ? 3.419 5.226 -26.138 1.00 58.97 95 PRO A N 1
ATOM 786 C CA . PRO A 1 95 ? 2.051 5.443 -26.628 1.00 58.97 95 PRO A CA 1
ATOM 787 C C . PRO A 1 95 ? 0.995 4.628 -25.864 1.00 58.97 95 PRO A C 1
ATOM 789 O O . PRO A 1 95 ? -0.094 5.120 -25.578 1.00 58.97 95 PRO A O 1
ATOM 792 N N . SER A 1 96 ? 1.342 3.402 -25.463 1.00 55.47 96 SER A N 1
ATOM 793 C CA . SER A 1 96 ? 0.472 2.514 -24.686 1.00 55.47 96 SER A CA 1
ATOM 794 C C . SER A 1 96 ? 0.243 3.014 -23.257 1.00 55.47 96 SER A C 1
ATOM 796 O O . SER A 1 96 ? -0.881 2.965 -22.768 1.00 55.47 96 SER A O 1
ATOM 798 N N . LEU A 1 97 ? 1.280 3.554 -22.604 1.00 60.97 97 LEU A N 1
ATOM 799 C CA . LEU A 1 97 ? 1.148 4.142 -21.267 1.00 60.97 97 LEU A CA 1
ATOM 800 C C . LEU A 1 97 ? 0.425 5.491 -21.314 1.00 60.97 97 LEU A C 1
ATOM 802 O O . LEU A 1 97 ? -0.403 5.751 -20.451 1.00 60.97 97 LEU A O 1
ATOM 806 N N . LYS A 1 98 ? 0.644 6.312 -22.353 1.00 61.19 98 LYS A N 1
ATOM 807 C CA . LYS A 1 98 ? -0.135 7.544 -22.586 1.00 61.19 98 LYS A CA 1
ATOM 808 C C . LYS A 1 98 ? -1.630 7.254 -22.718 1.00 61.19 98 LYS A C 1
ATOM 810 O O . LYS A 1 98 ? -2.438 7.986 -22.158 1.00 61.19 98 LYS A O 1
ATOM 815 N N . LYS A 1 99 ? -1.986 6.162 -23.406 1.00 60.59 99 LYS A N 1
ATOM 816 C CA . LYS A 1 99 ? -3.376 5.722 -23.584 1.00 60.59 99 LYS A CA 1
ATOM 817 C C . LYS A 1 99 ? -4.023 5.263 -22.275 1.00 60.59 99 LYS A C 1
ATOM 819 O O . LYS A 1 99 ? -5.185 5.570 -22.047 1.00 60.59 99 LYS A O 1
ATOM 824 N N . ILE A 1 100 ? -3.272 4.571 -21.419 1.00 67.31 100 ILE A N 1
ATOM 825 C CA . ILE A 1 100 ? -3.739 4.156 -20.085 1.00 67.31 100 ILE A CA 1
ATOM 826 C C . ILE A 1 100 ? -3.842 5.365 -19.137 1.00 67.31 100 ILE A C 1
ATOM 828 O O . ILE A 1 100 ? -4.734 5.416 -18.301 1.00 67.31 100 ILE A O 1
ATOM 832 N N . MET A 1 101 ? -2.971 6.364 -19.300 1.00 61.59 101 MET A N 1
ATOM 833 C CA . MET A 1 101 ? -2.880 7.546 -18.434 1.00 61.59 101 MET A CA 1
ATOM 834 C C . MET A 1 101 ? -3.700 8.755 -18.934 1.00 61.59 101 MET A C 1
ATOM 836 O O . MET A 1 101 ? -3.638 9.825 -18.340 1.00 61.59 101 MET A O 1
ATOM 840 N N . GLY A 1 102 ? -4.469 8.608 -20.021 1.00 53.34 102 GLY A N 1
ATOM 841 C CA . GLY A 1 102 ? -5.389 9.639 -20.526 1.00 53.34 102 GLY A CA 1
ATOM 842 C C . GLY A 1 102 ? -4.737 10.825 -21.249 1.00 53.34 102 GLY A C 1
ATOM 843 O O . GLY A 1 102 ? -5.419 11.797 -21.572 1.00 53.34 102 GLY A O 1
ATOM 844 N N . PHE A 1 103 ? -3.438 10.767 -21.551 1.00 55.91 103 PHE A N 1
ATOM 845 C CA . PHE A 1 103 ? -2.761 11.821 -22.307 1.00 55.91 103 PHE A CA 1
ATOM 846 C C . PHE A 1 103 ? -3.070 11.674 -23.801 1.00 55.91 103 PHE A C 1
ATOM 848 O O . PHE A 1 103 ? -2.424 10.904 -24.515 1.00 55.91 103 PHE A O 1
ATOM 855 N N . SER A 1 104 ? -4.079 12.408 -24.274 1.00 52.31 104 SER A N 1
ATOM 856 C CA . SER A 1 104 ? -4.419 12.474 -25.697 1.00 52.31 104 SER A CA 1
ATOM 857 C C . SER A 1 104 ? -3.297 13.156 -26.487 1.00 52.31 104 SER A C 1
ATOM 859 O O . SER A 1 104 ? -2.875 14.265 -26.153 1.00 52.31 104 SER A O 1
ATOM 861 N N . GLN A 1 105 ? -2.813 12.503 -27.548 1.00 54.19 105 GLN A N 1
ATOM 862 C CA . GLN A 1 105 ? -1.968 13.148 -28.553 1.00 54.19 105 GLN A CA 1
ATOM 863 C C . GLN A 1 105 ? -2.845 14.100 -29.370 1.00 54.19 105 GLN A C 1
ATOM 865 O O . GLN A 1 105 ? -3.522 13.670 -30.302 1.00 54.19 105 GLN A O 1
ATOM 870 N N . ASN A 1 106 ? -2.826 15.389 -29.034 1.00 48.28 106 ASN A N 1
ATOM 871 C CA . ASN A 1 106 ? -3.201 16.394 -30.017 1.00 48.28 106 ASN A CA 1
ATOM 872 C C . ASN A 1 106 ? -2.073 16.475 -31.050 1.00 48.28 106 ASN A C 1
ATOM 874 O O . ASN A 1 106 ? -0.894 16.531 -30.696 1.00 48.28 106 ASN A O 1
ATOM 878 N N . LYS A 1 107 ? -2.497 16.332 -32.302 1.00 39.81 107 LYS A N 1
ATOM 879 C CA . LYS A 1 107 ? -1.702 16.169 -33.516 1.00 39.81 107 LYS A CA 1
ATOM 880 C C . LYS A 1 107 ? -0.802 17.366 -33.801 1.00 39.81 107 LYS A C 1
ATOM 882 O O . LYS A 1 107 ? -1.268 18.500 -33.562 1.00 39.81 107 LYS A O 1
#

Organism: NCBI:txid981085

Secondary structure (DSSP, 8-state):
--HHHHHHHHHHHHHHHHHHHHHHHHHT--HHHHHHHHHHS-HHHHHHHHHHHHHHHHTT-PPPPHHHHHHHHHHHHHHHHHHTS---------HHHHHHTT-----

InterPro domains:
  IPR054290 Domain of unknown function DUF7026 [PF22950] (8-57)

pLDDT: mean 78.36, std 16.89, range [39.81, 97.62]

Sequence (107 aa):
MNTLLVERNEAMEKSRDLLFRELCNYLSMEAEEVKNKWKKMEDEEKWVLVEGFVSDWGVNFHPLSARSVKELIQQHLQRQQENDSSEVSHSSLFPSLKKIMGFSQNK

Radius of gyration: 19.31 Å; chains: 1; bounding box: 41×28×52 Å